Protein AF-A0A9D4GRL2-F1 (afdb_monomer_lite)

Foldseek 3Di:
DWDADPVRDTPPPPDDADPVRAAAWPDWDADPVQCWIWTQGDPVRDIDIGHDDRPPDPPPDD

Structure (mmCIF, N/CA/C/O backbone):
data_AF-A0A9D4GRL2-F1
#
_entry.id   AF-A0A9D4GRL2-F1
#
loop_
_atom_site.group_PDB
_atom_site.id
_atom_site.type_symbol
_atom_site.label_atom_id
_atom_site.label_alt_id
_atom_site.label_comp_id
_atom_site.label_asym_id
_atom_site.label_entity_id
_atom_site.label_seq_id
_atom_site.pdbx_PDB_ins_code
_atom_site.Cartn_x
_atom_site.Cartn_y
_atom_site.Cartn_z
_atom_site.occupancy
_atom_site.B_iso_or_equiv
_atom_site.auth_seq_id
_atom_site.auth_comp_id
_atom_site.auth_asym_id
_atom_site.auth_atom_id
_atom_site.pdbx_PDB_model_num
ATOM 1 N N . MET A 1 1 ? 1.761 3.582 14.458 1.00 51.06 1 MET A N 1
ATOM 2 C CA . MET A 1 1 ? 1.032 4.861 14.610 1.00 51.06 1 MET A CA 1
ATOM 3 C C . MET A 1 1 ? -0.313 4.533 15.233 1.00 51.06 1 MET A C 1
ATOM 5 O O . MET A 1 1 ? -0.985 3.663 14.707 1.00 51.06 1 MET A O 1
ATOM 9 N N . LEU A 1 2 ? -0.665 5.107 16.383 1.00 54.19 2 LEU A N 1
A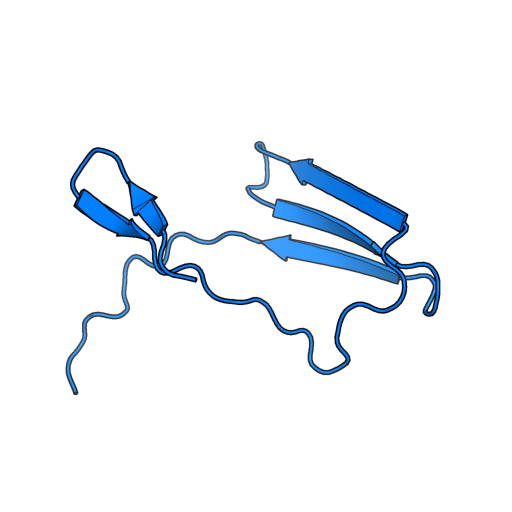TOM 10 C CA . LEU A 1 2 ? -1.936 4.812 17.052 1.00 54.19 2 LEU A CA 1
ATOM 11 C C . LEU A 1 2 ? -2.990 5.791 16.514 1.00 54.19 2 LEU A C 1
ATOM 13 O O . LEU A 1 2 ? -2.817 6.996 16.676 1.00 54.19 2 LEU A O 1
ATOM 17 N N . GLN A 1 3 ? -4.041 5.303 15.854 1.00 63.22 3 GLN A N 1
ATOM 18 C CA . GLN A 1 3 ? -5.205 6.128 15.521 1.00 63.22 3 GLN A CA 1
ATOM 19 C C . GLN A 1 3 ? -6.319 5.823 16.521 1.00 63.22 3 GLN A C 1
ATOM 21 O O . GLN A 1 3 ? -6.663 4.668 16.760 1.00 63.22 3 GLN A O 1
ATOM 26 N N . ILE A 1 4 ? -6.853 6.870 17.139 1.00 70.06 4 ILE A N 1
ATOM 27 C CA . ILE A 1 4 ? -7.993 6.795 18.052 1.00 70.06 4 ILE A CA 1
ATOM 28 C C . ILE A 1 4 ? -9.153 7.482 17.334 1.00 70.06 4 ILE A C 1
ATOM 30 O O . ILE A 1 4 ? -8.969 8.583 16.813 1.00 70.06 4 ILE A O 1
ATOM 34 N N . ASP A 1 5 ? -10.303 6.816 17.226 1.00 72.38 5 ASP A N 1
ATOM 35 C CA . ASP A 1 5 ? -11.491 7.421 16.614 1.00 72.38 5 ASP A CA 1
ATOM 36 C C . ASP A 1 5 ? -12.237 8.354 17.587 1.00 72.38 5 ASP A C 1
ATOM 38 O O . ASP A 1 5 ? -11.881 8.480 18.759 1.00 72.38 5 ASP A O 1
ATOM 42 N N . SER A 1 6 ? -13.270 9.046 17.093 1.00 76.62 6 SER A N 1
ATOM 43 C CA . SER A 1 6 ? -14.077 10.002 17.869 1.00 76.62 6 SER A CA 1
ATOM 44 C C . SER A 1 6 ? -14.835 9.377 19.046 1.00 76.62 6 SER A C 1
ATOM 46 O O . SER A 1 6 ? -15.361 10.104 19.882 1.00 76.62 6 SER A O 1
ATOM 48 N N . GLU A 1 7 ? -14.893 8.048 19.116 1.00 80.62 7 GLU A N 1
ATOM 49 C CA . GLU A 1 7 ? -15.525 7.279 20.192 1.00 80.62 7 GLU A CA 1
ATOM 50 C C . GLU A 1 7 ? -14.485 6.761 21.201 1.00 80.62 7 GLU A C 1
ATOM 52 O O . GLU A 1 7 ? -14.817 6.024 22.127 1.00 80.62 7 GLU A O 1
ATOM 57 N N . GLY A 1 8 ? -13.211 7.137 21.038 1.00 66.44 8 GLY A N 1
ATOM 58 C CA . GLY A 1 8 ? -12.123 6.734 21.924 1.00 66.44 8 GLY A CA 1
ATOM 59 C C . GLY A 1 8 ? -11.633 5.305 21.692 1.00 66.44 8 GLY A C 1
ATOM 60 O O . GLY A 1 8 ? -10.799 4.815 22.461 1.00 66.44 8 GLY A O 1
ATOM 61 N N . ARG A 1 9 ? -12.099 4.618 20.640 1.00 72.12 9 ARG A N 1
ATOM 62 C CA . ARG A 1 9 ? -11.623 3.271 20.320 1.00 72.12 9 A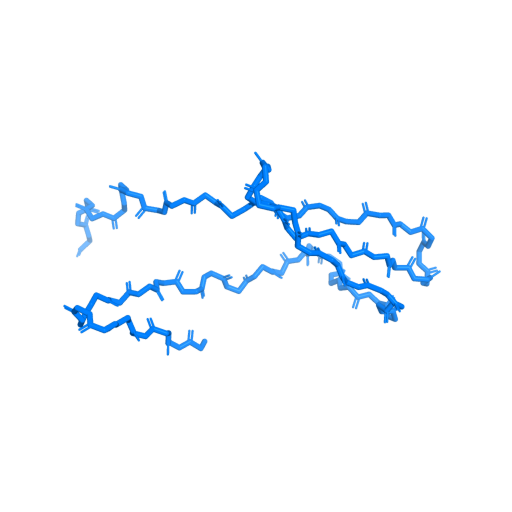RG A CA 1
ATOM 63 C C . ARG A 1 9 ? -10.244 3.367 19.690 1.00 72.12 9 ARG A C 1
ATOM 65 O O . ARG A 1 9 ? -9.994 4.150 18.771 1.00 72.12 9 ARG A O 1
ATOM 72 N N . ARG A 1 10 ? -9.326 2.532 20.177 1.00 68.19 10 ARG A N 1
ATOM 73 C CA . ARG A 1 10 ? -8.012 2.353 19.559 1.00 68.19 10 ARG A CA 1
ATOM 74 C C . ARG A 1 10 ? -8.216 1.569 18.270 1.00 68.19 10 ARG A C 1
ATOM 76 O O . ARG A 1 10 ? -8.353 0.349 18.303 1.00 68.19 10 ARG A O 1
ATOM 83 N N . LYS A 1 11 ? -8.222 2.257 17.131 1.00 63.47 11 LYS A N 1
ATOM 84 C CA . LYS A 1 11 ? -8.058 1.589 15.844 1.00 63.47 11 LYS A CA 1
ATOM 85 C C . LYS A 1 11 ? -6.600 1.181 15.762 1.00 63.47 11 LYS A C 1
ATOM 87 O O . LYS A 1 11 ? -5.703 2.009 15.595 1.00 63.47 11 LYS A O 1
ATOM 92 N N . MET A 1 12 ? -6.361 -0.108 15.973 1.00 62.34 12 MET A N 1
ATOM 93 C CA . MET A 1 12 ? -5.039 -0.683 15.808 1.00 62.34 12 MET A CA 1
ATOM 94 C C . MET A 1 12 ? -4.687 -0.565 14.326 1.00 62.34 12 MET A C 1
ATOM 96 O O . MET A 1 12 ? -5.159 -1.334 13.494 1.00 62.34 12 MET A O 1
ATOM 100 N N . ALA A 1 13 ? -3.931 0.476 13.980 1.00 57.56 13 ALA A N 1
ATOM 101 C CA . ALA A 1 13 ? -3.406 0.631 12.640 1.00 57.56 13 ALA A CA 1
ATOM 102 C C . ALA A 1 13 ? -2.282 -0.394 12.495 1.00 57.56 13 ALA A C 1
ATOM 104 O O . ALA A 1 13 ? -1.148 -0.165 12.925 1.00 57.56 13 ALA A O 1
ATOM 105 N N . THR A 1 14 ? -2.626 -1.557 11.951 1.00 59.34 14 THR A N 1
ATOM 106 C CA . THR A 1 14 ? -1.644 -2.553 11.541 1.00 59.34 14 THR A CA 1
ATOM 107 C C . THR A 1 14 ? -0.786 -1.918 10.460 1.00 59.34 14 THR A C 1
ATOM 109 O O . THR A 1 14 ? -1.277 -1.546 9.394 1.00 59.34 14 THR A O 1
ATOM 112 N N . LEU A 1 15 ? 0.501 -1.744 10.7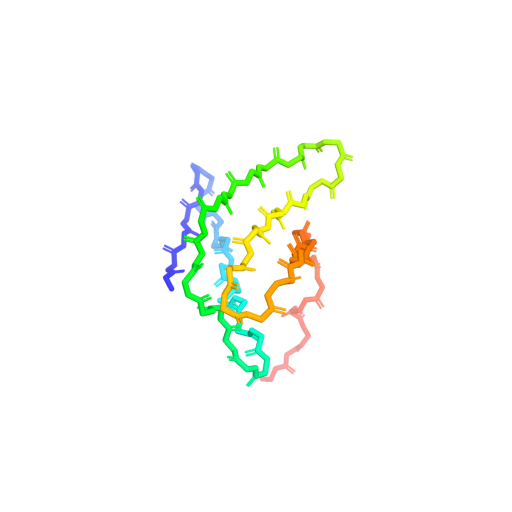53 1.00 59.88 15 LEU A N 1
ATOM 113 C CA . LEU A 1 15 ? 1.456 -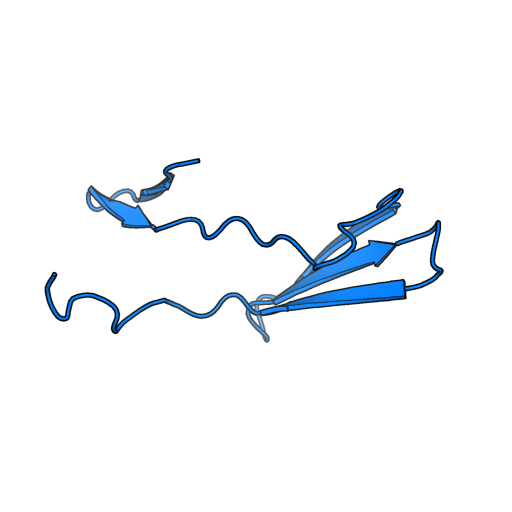1.320 9.747 1.00 59.88 15 LEU A CA 1
ATOM 114 C C . LEU A 1 15 ? 1.614 -2.489 8.776 1.00 59.88 15 LEU A C 1
ATOM 116 O O . LEU A 1 15 ? 2.129 -3.540 9.152 1.00 59.88 15 LEU A O 1
ATOM 120 N N . VAL A 1 16 ? 1.120 -2.335 7.550 1.00 60.50 16 VAL A N 1
ATOM 121 C CA . VAL A 1 16 ? 1.270 -3.387 6.550 1.00 60.50 16 VAL A CA 1
ATOM 122 C C . VAL A 1 16 ? 2.676 -3.295 5.969 1.00 60.50 16 VAL A C 1
ATOM 124 O O . VAL A 1 16 ? 2.969 -2.427 5.151 1.00 60.50 16 VAL A O 1
ATOM 127 N N . GLN A 1 17 ? 3.559 -4.178 6.426 1.00 60.84 17 GLN A N 1
ATOM 128 C CA . GLN A 1 17 ? 4.839 -4.443 5.783 1.00 60.84 17 GLN A CA 1
ATOM 129 C C . GLN A 1 17 ? 4.665 -5.657 4.877 1.00 60.84 17 GLN A C 1
ATOM 131 O O . GLN A 1 17 ? 4.436 -6.772 5.342 1.00 60.84 17 GLN A O 1
ATOM 136 N N . THR A 1 18 ? 4.761 -5.447 3.569 1.00 67.38 18 THR A N 1
ATOM 137 C CA . THR A 1 18 ? 5.061 -6.552 2.658 1.00 67.38 18 THR A CA 1
ATOM 138 C C . THR A 1 18 ? 6.449 -7.089 3.006 1.00 67.38 18 THR A C 1
ATOM 140 O O . THR A 1 18 ? 7.316 -6.334 3.453 1.00 67.38 18 THR A O 1
ATOM 143 N N . ARG A 1 19 ? 6.671 -8.395 2.808 1.00 66.12 19 ARG A N 1
ATOM 144 C CA . ARG A 1 19 ? 7.961 -9.056 3.081 1.00 66.12 19 ARG A CA 1
ATOM 145 C C . ARG A 1 19 ? 9.143 -8.326 2.428 1.00 66.12 19 ARG A C 1
ATOM 147 O O . ARG A 1 19 ? 10.214 -8.270 3.021 1.00 66.12 19 ARG A O 1
ATOM 154 N N . ASP A 1 20 ? 8.892 -7.718 1.272 1.00 71.88 20 ASP A N 1
ATOM 155 C CA . ASP A 1 20 ? 9.887 -7.008 0.467 1.00 71.88 20 ASP A CA 1
ATOM 156 C C . ASP A 1 20 ? 9.693 -5.474 0.472 1.00 71.88 20 ASP A C 1
ATOM 158 O O . ASP A 1 20 ? 10.402 -4.747 -0.219 1.00 71.88 20 ASP A O 1
ATOM 162 N N . GLY A 1 21 ? 8.753 -4.949 1.268 1.00 76.50 21 GLY A N 1
ATOM 163 C CA . GLY A 1 21 ? 8.394 -3.528 1.267 1.00 76.50 21 GLY A CA 1
ATOM 164 C C . GLY A 1 21 ? 7.658 -3.071 -0.004 1.00 76.50 21 GLY A C 1
ATOM 165 O O . GLY A 1 21 ? 7.243 -3.876 -0.841 1.00 76.50 21 GLY A O 1
ATOM 166 N N . VAL A 1 22 ? 7.433 -1.760 -0.116 1.00 81.94 22 VAL A N 1
ATOM 167 C CA . VAL A 1 22 ? 6.883 -1.113 -1.318 1.00 81.94 22 VAL A CA 1
ATOM 168 C C . VAL A 1 22 ? 7.956 -0.177 -1.862 1.00 81.94 22 VAL A C 1
ATOM 170 O O . VAL A 1 22 ? 8.314 0.794 -1.194 1.00 81.94 22 VAL A O 1
ATOM 173 N N . ALA A 1 23 ? 8.489 -0.465 -3.048 1.00 83.81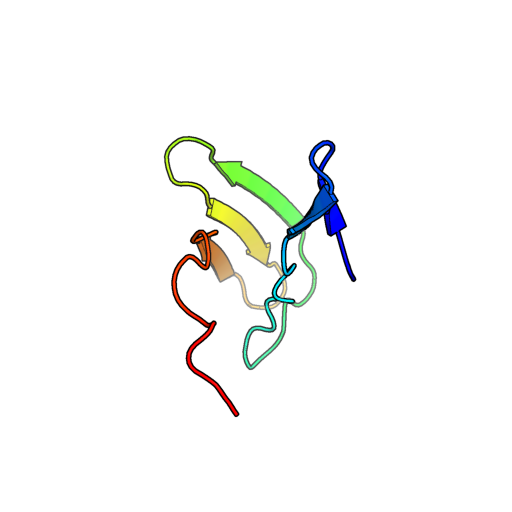 23 ALA A N 1
ATOM 174 C CA . ALA A 1 23 ? 9.613 0.269 -3.622 1.00 83.81 23 ALA A CA 1
ATOM 175 C C . ALA A 1 23 ? 9.145 1.234 -4.722 1.00 83.81 23 ALA A C 1
ATOM 177 O O . ALA A 1 23 ? 8.665 0.813 -5.761 1.00 83.81 23 ALA A O 1
ATOM 178 N N . TYR A 1 24 ? 9.330 2.543 -4.536 1.00 88.62 24 TYR A N 1
ATOM 179 C CA . TYR A 1 24 ? 8.901 3.565 -5.509 1.00 88.62 24 TYR A CA 1
ATOM 180 C C . TYR A 1 24 ? 7.391 3.497 -5.837 1.00 88.62 24 TYR A C 1
ATOM 182 O O . TYR A 1 24 ? 7.007 3.251 -6.986 1.00 88.62 24 TYR A O 1
ATOM 190 N N . PRO A 1 25 ? 6.511 3.705 -4.837 1.00 88.44 25 PRO A N 1
ATOM 191 C CA . PRO A 1 25 ? 5.078 3.807 -5.082 1.00 88.44 25 PRO A CA 1
ATOM 192 C C . PRO A 1 25 ? 4.784 5.034 -5.951 1.00 88.44 25 PRO A C 1
ATOM 194 O O . PRO A 1 25 ? 5.160 6.154 -5.607 1.00 88.44 25 PRO A O 1
ATOM 197 N N . MET A 1 26 ? 4.094 4.821 -7.067 1.00 93.88 26 MET A N 1
ATOM 198 C CA . MET A 1 26 ? 3.724 5.887 -8.006 1.00 93.88 26 MET A CA 1
ATOM 199 C C . MET A 1 26 ? 2.275 6.332 -7.839 1.00 93.88 26 MET A C 1
ATOM 201 O O . MET A 1 26 ? 1.927 7.464 -8.169 1.00 93.88 26 MET A O 1
ATOM 205 N N . SER A 1 27 ? 1.416 5.443 -7.343 1.00 91.38 27 SER A N 1
ATOM 206 C CA . SER A 1 27 ? 0.002 5.731 -7.145 1.00 91.38 27 SER A CA 1
ATOM 207 C C . SER A 1 27 ? -0.563 4.954 -5.965 1.00 91.38 27 SER A C 1
ATOM 209 O O . SER A 1 27 ? -0.138 3.838 -5.662 1.00 91.38 27 SER A O 1
ATOM 211 N N . VAL A 1 28 ? -1.540 5.565 -5.300 1.00 91.00 28 VAL A N 1
ATOM 212 C CA . VAL A 1 28 ? -2.322 4.956 -4.224 1.00 91.00 28 VAL A CA 1
ATOM 213 C C . VAL A 1 28 ? -3.779 5.321 -4.453 1.00 91.00 28 VAL A C 1
ATOM 215 O O . VAL A 1 28 ? -4.098 6.492 -4.657 1.00 91.00 28 VAL A O 1
ATOM 218 N N . CYS A 1 29 ? -4.672 4.338 -4.395 1.00 93.62 29 CYS A N 1
ATOM 219 C CA . CYS A 1 29 ? -6.105 4.591 -4.348 1.00 93.62 29 CYS A CA 1
ATOM 220 C C . CYS A 1 29 ? -6.789 3.728 -3.286 1.00 93.62 29 CYS A C 1
ATOM 222 O O . CYS A 1 29 ? -6.326 2.642 -2.934 1.00 93.62 29 CYS A O 1
ATOM 224 N N . TYR A 1 30 ? -7.896 4.243 -2.759 1.00 89.38 30 TYR A N 1
ATOM 225 C CA . TYR A 1 30 ? -8.751 3.529 -1.823 1.00 89.38 30 TYR A CA 1
ATOM 226 C C . TYR A 1 30 ? -10.049 3.133 -2.523 1.00 89.38 30 TYR A C 1
ATOM 228 O O . TYR A 1 30 ? -10.724 3.972 -3.118 1.00 89.38 30 TYR A O 1
ATOM 236 N N . SER A 1 31 ? -10.396 1.854 -2.431 1.00 87.62 31 SER A N 1
ATOM 237 C CA . SER A 1 31 ? -11.672 1.310 -2.882 1.00 87.62 31 SER A CA 1
ATOM 238 C C . SER A 1 31 ? -12.544 1.038 -1.662 1.00 87.62 31 SER A C 1
ATOM 240 O O . SER A 1 31 ? -12.273 0.110 -0.897 1.00 87.62 31 SER A O 1
ATOM 242 N N . SER A 1 32 ? -13.600 1.836 -1.489 1.00 87.69 32 SER A N 1
ATOM 243 C CA . SER A 1 32 ? -14.579 1.656 -0.410 1.00 87.69 32 SER A CA 1
ATOM 244 C C . SER A 1 32 ? -15.440 0.408 -0.611 1.00 87.69 32 SER A C 1
ATOM 246 O O . SER A 1 32 ? -15.785 -0.250 0.362 1.00 87.69 32 SER A O 1
ATOM 248 N N . THR A 1 33 ? -15.728 0.030 -1.862 1.00 91.38 33 THR A N 1
ATOM 249 C CA . THR A 1 33 ? -16.500 -1.178 -2.199 1.00 91.38 33 THR A CA 1
ATOM 250 C C . THR A 1 33 ? -15.822 -2.454 -1.706 1.00 91.38 33 THR A C 1
ATOM 252 O O . THR A 1 33 ? -16.490 -3.403 -1.312 1.00 91.38 33 THR A O 1
ATOM 255 N N . THR A 1 34 ? -14.489 -2.489 -1.733 1.00 86.62 34 THR A N 1
ATOM 256 C CA . THR A 1 34 ? -13.700 -3.668 -1.344 1.00 86.62 34 THR A CA 1
ATOM 257 C C . THR A 1 34 ? -12.901 -3.448 -0.065 1.00 86.62 34 THR A C 1
ATOM 259 O O . THR A 1 34 ? -12.057 -4.282 0.264 1.00 86.62 34 THR A O 1
ATOM 262 N N . SER A 1 35 ? -13.095 -2.315 0.621 1.00 88.44 35 SER A N 1
ATOM 263 C CA . SER A 1 35 ? -12.290 -1.882 1.771 1.00 88.44 35 SER A CA 1
ATOM 264 C C . SER A 1 35 ? -10.792 -2.116 1.554 1.00 88.44 35 SER A C 1
ATOM 266 O O . SER A 1 35 ? -10.113 -2.693 2.396 1.00 88.44 35 SER A O 1
ATOM 268 N N . SER A 1 36 ? -10.275 -1.752 0.380 1.00 87.50 36 SER A N 1
ATOM 269 C CA . SER A 1 36 ? -8.900 -2.072 -0.021 1.00 87.50 36 SER A CA 1
ATOM 270 C C . SER A 1 36 ? -8.109 -0.826 -0.382 1.00 87.50 36 SER A C 1
ATOM 272 O O . SER A 1 36 ? -8.643 0.105 -0.985 1.00 87.50 36 SER A O 1
ATOM 274 N N . ILE A 1 37 ? -6.820 -0.841 -0.067 1.00 88.31 37 ILE A N 1
ATOM 275 C CA . ILE A 1 37 ? -5.834 0.112 -0.571 1.00 88.31 37 ILE A CA 1
ATOM 276 C C . ILE A 1 37 ? -5.080 -0.574 -1.705 1.00 88.31 37 ILE A C 1
ATOM 278 O O . ILE A 1 37 ? -4.546 -1.667 -1.525 1.00 88.31 37 ILE A O 1
ATOM 282 N N . ILE A 1 38 ? -5.046 0.060 -2.870 1.00 91.38 38 ILE A N 1
ATOM 283 C CA . ILE A 1 38 ? -4.333 -0.430 -4.049 1.00 91.38 38 ILE A CA 1
ATOM 284 C C . ILE A 1 38 ? -3.141 0.492 -4.279 1.00 91.38 38 ILE A C 1
ATOM 286 O O . ILE A 1 38 ? -3.297 1.716 -4.283 1.00 91.38 38 ILE A O 1
ATOM 290 N N . VAL A 1 39 ? -1.960 -0.091 -4.461 1.00 90.75 39 VAL A N 1
ATOM 291 C CA . VAL A 1 39 ? -0.708 0.640 -4.668 1.00 90.75 39 VAL A CA 1
ATOM 292 C C . VAL A 1 39 ? -0.066 0.189 -5.971 1.00 90.75 39 VAL A C 1
ATOM 294 O O . VAL A 1 39 ? 0.189 -1.000 -6.161 1.00 90.75 39 VAL A O 1
ATOM 297 N N . GLY A 1 40 ? 0.190 1.147 -6.861 1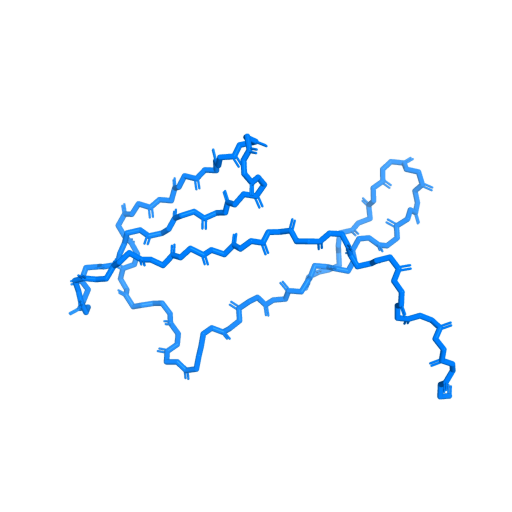.00 91.69 40 GLY A N 1
ATOM 298 C CA . GLY A 1 40 ? 0.993 0.938 -8.060 1.00 91.69 40 GLY A CA 1
ATOM 299 C C . GLY A 1 40 ? 2.470 1.105 -7.728 1.00 91.69 40 GLY A C 1
ATOM 300 O O . GLY A 1 40 ? 2.892 2.177 -7.285 1.00 91.69 40 GLY A O 1
ATOM 301 N N . GLU A 1 41 ? 3.246 0.050 -7.937 1.00 90.69 41 GLU A N 1
ATOM 302 C CA . GLU A 1 41 ? 4.663 -0.006 -7.612 1.00 90.69 41 GLU A CA 1
ATOM 303 C C . GLU A 1 41 ? 5.511 -0.053 -8.890 1.00 90.69 41 GLU A C 1
ATOM 305 O O . GLU A 1 41 ? 5.365 -0.967 -9.701 1.00 90.69 41 GLU A O 1
ATOM 310 N N . LEU A 1 42 ? 6.396 0.933 -9.080 1.00 86.69 42 LEU A N 1
ATOM 311 C CA . LEU A 1 42 ? 7.182 1.044 -10.311 1.00 86.69 42 LEU A CA 1
ATOM 312 C C . LEU A 1 42 ? 8.361 0.074 -10.352 1.00 86.69 42 LEU A C 1
ATOM 314 O O . LEU A 1 42 ? 8.624 -0.510 -11.397 1.00 86.69 42 LEU A O 1
ATOM 318 N N . MET A 1 43 ? 9.093 -0.078 -9.247 1.00 87.81 43 MET A N 1
ATOM 319 C CA . MET A 1 43 ? 10.395 -0.751 -9.285 1.00 87.81 43 MET A CA 1
ATOM 320 C C . MET A 1 43 ? 10.266 -2.234 -9.651 1.00 87.81 43 MET A C 1
ATOM 322 O O . MET A 1 43 ? 11.017 -2.730 -10.486 1.00 87.81 43 MET A O 1
ATOM 326 N N . ASN A 1 44 ? 9.269 -2.918 -9.097 1.00 84.44 44 ASN A N 1
ATOM 327 C CA . ASN A 1 44 ? 8.963 -4.307 -9.419 1.00 84.44 44 ASN A CA 1
ATOM 328 C C . ASN A 1 44 ? 7.815 -4.457 -10.434 1.00 84.44 44 ASN A C 1
ATOM 330 O O . ASN A 1 44 ? 7.407 -5.582 -10.708 1.00 84.44 44 ASN A O 1
ATOM 334 N N . ASN A 1 45 ? 7.285 -3.357 -10.989 1.00 87.81 45 ASN A N 1
ATOM 335 C CA . ASN A 1 45 ? 6.113 -3.347 -11.878 1.00 87.81 45 ASN A CA 1
ATOM 336 C C . ASN A 1 45 ? 4.895 -4.097 -11.300 1.00 87.81 45 ASN A C 1
ATOM 338 O O . ASN A 1 45 ? 4.194 -4.818 -12.013 1.00 87.81 45 ASN A O 1
ATOM 342 N N . ASN A 1 46 ? 4.641 -3.936 -10.002 1.00 88.06 46 ASN A N 1
ATOM 343 C CA . ASN A 1 46 ? 3.604 -4.670 -9.283 1.00 88.06 46 ASN A CA 1
ATOM 344 C C . ASN A 1 46 ? 2.380 -3.802 -8.969 1.00 88.06 46 ASN A C 1
ATOM 346 O O . ASN A 1 46 ? 2.465 -2.586 -8.791 1.00 88.06 46 ASN A O 1
ATOM 350 N N . ILE A 1 47 ? 1.232 -4.465 -8.815 1.00 89.69 47 ILE A N 1
ATOM 351 C CA . ILE A 1 47 ? 0.043 -3.895 -8.178 1.00 89.69 47 ILE A CA 1
ATOM 352 C C . ILE A 1 47 ? -0.150 -4.614 -6.847 1.00 89.69 47 ILE A C 1
ATOM 354 O O . ILE A 1 47 ? -0.412 -5.816 -6.812 1.00 89.69 47 ILE A O 1
ATOM 358 N N . LEU A 1 48 ? -0.028 -3.874 -5.750 1.00 87.81 48 LEU A N 1
ATOM 359 C CA . LEU A 1 48 ? -0.211 -4.396 -4.400 1.00 87.81 48 LEU A CA 1
ATOM 360 C C . LEU A 1 48 ? -1.620 -4.057 -3.914 1.00 87.81 48 LEU A C 1
ATOM 362 O O . LEU A 1 48 ? -2.060 -2.915 -4.034 1.00 87.81 48 LEU A O 1
ATOM 366 N N . VAL A 1 49 ? -2.325 -5.043 -3.355 1.00 88.12 49 VAL A N 1
ATOM 367 C CA . VAL A 1 49 ? -3.683 -4.872 -2.823 1.00 88.12 49 VAL A CA 1
ATOM 368 C C . VAL A 1 49 ? -3.696 -5.229 -1.344 1.00 88.12 49 VAL A C 1
ATOM 370 O O . VAL A 1 49 ? -3.492 -6.381 -0.967 1.00 88.12 49 VAL A O 1
ATOM 373 N N . PHE A 1 50 ? -3.976 -4.237 -0.509 1.00 84.12 50 PHE A N 1
ATOM 374 C CA . PHE A 1 50 ? -4.086 -4.378 0.936 1.00 84.12 50 PHE A CA 1
ATOM 375 C C . PHE A 1 50 ? -5.553 -4.320 1.340 1.00 84.12 50 PHE A C 1
ATOM 377 O O . PHE A 1 50 ? -6.178 -3.264 1.248 1.00 84.12 50 PHE A O 1
ATOM 384 N N . ARG A 1 51 ? -6.115 -5.444 1.787 1.00 83.31 51 ARG A N 1
ATOM 385 C CA . ARG A 1 51 ? -7.465 -5.460 2.360 1.00 83.31 51 ARG A CA 1
ATOM 386 C C . ARG A 1 51 ? -7.422 -4.945 3.790 1.00 83.31 51 ARG A C 1
ATOM 388 O O . ARG A 1 51 ? -6.630 -5.409 4.605 1.00 83.31 51 ARG A O 1
ATOM 395 N N . VAL A 1 52 ? -8.285 -3.983 4.076 1.00 73.31 52 VAL A N 1
ATOM 396 C CA . VAL A 1 52 ? -8.518 -3.467 5.418 1.00 73.31 52 VAL A CA 1
ATOM 397 C C . VAL A 1 52 ? -9.630 -4.310 6.023 1.00 73.31 52 VAL A C 1
ATOM 399 O O . VAL A 1 52 ? -10.809 -4.080 5.762 1.00 73.31 52 VAL A O 1
ATOM 402 N N . GLU A 1 53 ? -9.250 -5.312 6.806 1.00 71.56 53 GLU A N 1
ATOM 403 C CA . GLU A 1 53 ? -10.195 -6.078 7.615 1.00 71.56 53 GLU A CA 1
ATOM 404 C C . GLU A 1 53 ? -10.286 -5.450 9.008 1.00 71.56 53 GLU A C 1
ATOM 406 O O . GLU A 1 53 ? -9.274 -5.091 9.619 1.00 71.56 53 GLU A O 1
ATOM 411 N N . SER A 1 54 ? -11.508 -5.276 9.515 1.00 62.97 54 SER A N 1
ATOM 412 C CA . SER A 1 54 ? -11.717 -4.889 10.906 1.00 62.97 54 SER A CA 1
ATOM 413 C C . SER A 1 54 ? -11.245 -6.032 11.796 1.00 62.97 54 SER A C 1
ATOM 415 O O . SER A 1 54 ? -11.760 -7.147 11.744 1.00 62.97 54 SER A O 1
ATOM 417 N N . CYS A 1 55 ? -10.235 -5.762 12.618 1.00 54.06 55 CYS A N 1
ATOM 418 C CA . CYS A 1 55 ? -9.762 -6.726 13.597 1.00 54.06 55 CYS A CA 1
ATOM 419 C C . CYS A 1 55 ? -10.788 -6.807 14.740 1.00 54.06 55 CYS A C 1
ATOM 421 O O . CYS A 1 55 ? -10.702 -6.053 15.704 1.00 54.06 55 CYS A O 1
ATOM 423 N N . GLU A 1 56 ? -11.792 -7.676 14.612 1.00 57.12 56 GLU A N 1
ATOM 424 C CA . GLU A 1 56 ? -12.849 -7.836 15.624 1.00 57.12 56 GLU A CA 1
ATOM 425 C C . GLU A 1 56 ? -12.579 -8.959 16.646 1.00 57.12 56 GLU A C 1
ATOM 427 O O . GLU A 1 56 ? -13.409 -9.172 17.519 1.00 57.12 56 GLU A O 1
ATOM 432 N N . HIS A 1 57 ? -11.437 -9.668 16.606 1.00 51.09 57 HIS A N 1
ATOM 433 C CA . HIS A 1 57 ? -11.267 -10.893 17.419 1.00 51.09 57 HIS A CA 1
ATOM 434 C C . HIS A 1 57 ? -9.897 -11.160 18.081 1.00 51.09 57 HIS A C 1
ATOM 436 O O . HIS A 1 57 ? -9.628 -12.293 18.471 1.00 51.09 57 HIS A O 1
ATOM 442 N N . LEU A 1 58 ? -9.033 -10.162 18.304 1.00 49.06 58 LEU A N 1
ATOM 443 C CA . LEU A 1 58 ? -7.745 -10.381 19.004 1.00 49.06 58 LEU A CA 1
ATOM 444 C C . LEU A 1 58 ? -7.690 -9.813 20.434 1.00 49.06 58 LEU A C 1
ATOM 446 O O . LEU A 1 58 ? -6.695 -9.221 20.837 1.00 49.06 58 LEU A O 1
ATOM 450 N N . TYR A 1 59 ? -8.741 -10.048 21.223 1.00 50.91 59 TYR A N 1
ATOM 451 C CA . TYR A 1 59 ? -8.669 -10.008 22.690 1.00 50.91 59 TYR A CA 1
ATOM 452 C C . TYR A 1 59 ? -9.015 -11.389 23.266 1.00 50.91 59 TYR A C 1
ATOM 454 O O . TYR A 1 59 ? -10.015 -11.557 23.950 1.00 50.91 59 TYR A O 1
ATOM 462 N N . ASN A 1 60 ? -8.176 -12.390 22.989 1.00 43.25 60 ASN A N 1
ATOM 463 C CA . ASN A 1 60 ? -8.065 -13.575 23.841 1.00 43.25 60 ASN A CA 1
ATOM 464 C C . ASN A 1 60 ? -6.657 -13.557 24.441 1.00 43.25 60 ASN A C 1
ATOM 466 O O . ASN A 1 60 ? -5.674 -13.495 23.707 1.00 43.25 60 ASN A O 1
ATOM 470 N N . GLY A 1 61 ? -6.618 -13.482 25.771 1.00 43.38 61 GLY A N 1
ATOM 471 C CA . GLY A 1 61 ? -5.509 -12.992 26.585 1.00 43.38 61 GLY A CA 1
ATOM 472 C C . GLY A 1 61 ? -4.138 -13.632 26.370 1.00 43.38 61 GLY A C 1
ATOM 473 O O . GLY A 1 61 ? -4.015 -14.838 26.166 1.00 43.38 61 GLY A O 1
ATOM 474 N N . CYS A 1 62 ? -3.129 -12.779 26.536 1.00 35.59 62 CYS A N 1
ATOM 475 C CA . CYS A 1 62 ? -1.856 -13.114 27.162 1.00 35.59 62 CYS A CA 1
ATOM 476 C C . CYS A 1 62 ? -1.791 -12.365 28.496 1.00 35.59 62 CYS A C 1
ATOM 478 O O . CYS A 1 62 ? -2.245 -11.195 28.515 1.00 35.59 62 CYS A O 1
#

pLDDT: mean 74.6, std 15.5, range [35.59, 93.88]

Secondary structure (DSSP, 8-state):
--EE-TT--EE-------TT---SEEEEEEETTTTEEEEEETTTTEEEEEE--------S--

Radius of gyration: 14.42 Å; chains: 1; bounding box: 27×24×39 Å

Organism: Dreissena polymorpha (NCBI:txid45954)

Sequence (62 aa):
MLQIDSEGRRKMATLVQTRDGVAYPMSVCYSSTTSSIIVGELMNNNILVFRVESCEHLYNGC